Protein AF-A0A7J4IN45-F1 (afdb_monomer_lite)

Foldseek 3Di:
DDDDPPPDPPPPPDPPPPDPPDDPFDFDFAFDDDDCVVDPDPPDDDDTDGGPFDDFFADDDPRDGDWDKDWDWDQDPVRDIDIDIDIDGGHGDPDDGDDPDTRTDPDDPVVDPD

Sequence (114 aa):
ELGTGVGESTPMTVAHRRVMMLEPMRVLDSGEWIYIKDLRNIDDEIILPGPEKLWPGSIYSGLIAVHWELIMEFVNDEGTRMKWVRPLIMENSHHRIEIEKLPVKSGRLELSDY

Radius of gyration: 19.56 Å; chains: 1; bounding box: 32×54×46 Å

Secondary structure (DSSP, 8-state):
-----TT--S------TT---PPPPPB--------GGG-S-TTSPP-----SSPPP--EE-SS-EE-EEEEEEEE-TT--EEEEEEEE-PPPPSSPP--SS--B--S-GGGS--

Structure (mmCIF, N/CA/C/O backbone):
data_AF-A0A7J4IN45-F1
#
_entry.id   AF-A0A7J4IN45-F1
#
loop_
_atom_site.group_PDB
_atom_site.id
_atom_site.type_symbol
_atom_site.label_atom_id
_atom_site.label_alt_id
_atom_site.label_comp_id
_atom_site.label_asym_id
_atom_site.label_entity_id
_atom_site.label_seq_id
_atom_site.pdbx_PDB_ins_code
_atom_site.Cartn_x
_atom_site.Cartn_y
_atom_site.Cartn_z
_atom_site.occupancy
_atom_site.B_iso_or_equiv
_atom_site.auth_seq_id
_atom_site.auth_comp_id
_atom_site.auth_asym_id
_atom_site.auth_atom_id
_atom_site.pdbx_PDB_model_num
ATOM 1 N N . GLU A 1 1 ? 16.089 40.259 10.788 1.00 41.09 1 GLU A N 1
ATOM 2 C CA . GLU A 1 1 ? 15.777 40.230 9.350 1.00 41.09 1 GLU A CA 1
ATOM 3 C C . GLU A 1 1 ? 15.727 38.788 8.873 1.00 41.09 1 GLU A C 1
ATOM 5 O O . GLU A 1 1 ? 16.494 37.980 9.376 1.00 41.09 1 GLU A O 1
ATOM 10 N N . LEU A 1 2 ? 14.799 38.535 7.945 1.00 36.31 2 LEU A N 1
ATOM 11 C CA . LEU A 1 2 ? 14.588 37.351 7.104 1.00 36.31 2 LEU A CA 1
ATOM 12 C C . LEU A 1 2 ? 14.235 36.005 7.772 1.00 36.31 2 LEU A C 1
ATOM 14 O O . LEU A 1 2 ? 15.086 35.242 8.216 1.00 36.31 2 LEU A O 1
ATOM 18 N N . GLY A 1 3 ? 12.930 35.706 7.769 1.00 37.62 3 GLY A N 1
ATOM 19 C CA . GLY A 1 3 ? 12.376 34.396 8.100 1.00 37.62 3 GLY A CA 1
ATOM 20 C C . GLY A 1 3 ? 12.710 33.338 7.048 1.00 37.62 3 GLY A C 1
ATOM 21 O O . GLY A 1 3 ? 12.690 33.598 5.848 1.00 37.62 3 GLY A O 1
ATOM 22 N N . THR A 1 4 ? 12.997 32.125 7.508 1.00 48.97 4 THR A N 1
ATOM 23 C CA . THR A 1 4 ? 13.369 30.972 6.678 1.00 48.97 4 THR A CA 1
ATOM 24 C C . THR A 1 4 ? 12.198 30.001 6.561 1.00 48.97 4 THR A C 1
ATOM 26 O O . THR A 1 4 ? 12.294 28.837 6.946 1.00 48.97 4 THR A O 1
ATOM 29 N N . GLY A 1 5 ? 11.061 30.501 6.069 1.00 37.44 5 GLY A N 1
ATOM 30 C CA . GLY A 1 5 ? 9.927 29.674 5.665 1.00 37.44 5 GLY A CA 1
ATOM 31 C C . GLY A 1 5 ? 10.318 28.820 4.463 1.00 37.44 5 GLY A C 1
ATOM 32 O O . GLY A 1 5 ? 10.177 29.240 3.320 1.00 37.44 5 GLY A O 1
ATOM 33 N N . VAL A 1 6 ? 10.850 27.627 4.716 1.00 50.69 6 VAL A N 1
ATOM 34 C CA . VAL A 1 6 ? 11.194 26.646 3.680 1.00 50.69 6 VAL A CA 1
ATOM 35 C C . VAL A 1 6 ? 9.922 25.874 3.315 1.00 50.69 6 VAL A C 1
ATOM 37 O O . VAL A 1 6 ? 9.742 24.726 3.702 1.00 50.69 6 VAL A O 1
ATOM 40 N N . GLY A 1 7 ? 8.983 26.560 2.661 1.00 46.06 7 GLY A N 1
ATOM 41 C CA . GLY A 1 7 ? 7.668 26.012 2.305 1.00 46.06 7 GLY A CA 1
ATOM 42 C C . GLY A 1 7 ? 7.122 26.458 0.948 1.00 46.06 7 GLY A C 1
ATOM 43 O O . GLY A 1 7 ? 6.037 26.031 0.576 1.00 46.06 7 GLY A O 1
ATOM 44 N N . GLU A 1 8 ? 7.845 27.277 0.182 1.00 46.09 8 GLU A N 1
ATOM 45 C CA . GLU A 1 8 ? 7.324 27.837 -1.071 1.00 46.09 8 GLU A CA 1
ATOM 46 C C . GLU A 1 8 ? 8.423 27.946 -2.134 1.00 46.09 8 GLU A C 1
ATOM 48 O O . GLU A 1 8 ? 8.848 29.018 -2.551 1.00 46.09 8 GLU A O 1
ATOM 53 N N . SER A 1 9 ? 8.953 26.805 -2.558 1.00 48.78 9 SER A N 1
ATOM 54 C CA . SER A 1 9 ? 9.805 26.755 -3.749 1.00 48.78 9 SER A CA 1
ATOM 55 C C . SER A 1 9 ? 9.555 25.500 -4.573 1.00 48.78 9 SER A C 1
ATOM 57 O O . SER A 1 9 ? 10.461 24.937 -5.177 1.00 4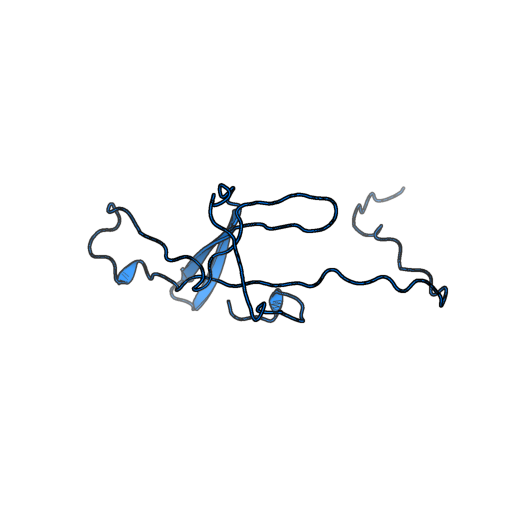8.78 9 SER A O 1
ATOM 59 N N . THR A 1 10 ? 8.289 25.100 -4.701 1.00 52.03 10 THR A N 1
ATOM 60 C CA . THR A 1 10 ? 7.870 24.633 -6.024 1.00 52.03 10 THR A CA 1
ATOM 61 C C . THR A 1 10 ? 7.857 25.868 -6.918 1.00 52.03 10 THR A C 1
ATOM 63 O O . THR A 1 10 ? 7.109 26.801 -6.611 1.00 52.03 10 THR A O 1
ATOM 66 N N . PRO A 1 11 ? 8.672 25.937 -7.986 1.00 47.12 11 PRO A N 1
ATOM 67 C CA . PRO A 1 11 ? 8.557 27.033 -8.927 1.00 47.12 11 PRO A CA 1
ATOM 68 C C . PRO A 1 11 ? 7.118 27.018 -9.430 1.00 47.12 11 PRO A C 1
ATOM 70 O O . PRO A 1 11 ? 6.673 26.024 -10.004 1.00 47.12 11 PRO A O 1
ATOM 73 N N . MET A 1 12 ? 6.377 28.096 -9.179 1.00 51.94 12 MET A N 1
ATOM 74 C CA . MET A 1 12 ? 5.099 28.317 -9.835 1.00 51.94 12 MET A CA 1
ATOM 75 C C . MET A 1 12 ? 5.381 28.214 -11.333 1.00 51.94 12 MET A C 1
ATOM 77 O O . MET A 1 12 ? 6.191 28.984 -11.854 1.00 51.94 12 MET A O 1
ATOM 81 N N . THR A 1 13 ? 4.814 27.209 -12.005 1.00 52.38 13 THR A N 1
ATOM 82 C CA . THR A 1 13 ? 5.033 26.983 -13.435 1.00 52.38 13 THR A CA 1
ATOM 83 C C . THR A 1 13 ? 4.686 28.267 -14.168 1.00 52.38 13 THR A C 1
ATOM 85 O O . THR A 1 13 ? 3.516 28.629 -14.295 1.00 52.38 13 THR A O 1
ATOM 88 N N . VAL A 1 14 ? 5.721 28.989 -14.603 1.00 53.34 14 VAL A N 1
ATOM 89 C CA . VAL A 1 14 ? 5.575 30.190 -15.415 1.00 53.34 14 VAL A CA 1
ATOM 90 C C . VAL A 1 14 ? 4.743 29.783 -16.620 1.00 53.34 14 VAL A C 1
ATOM 92 O O . VAL A 1 14 ? 5.061 28.793 -17.279 1.00 53.34 14 VAL A O 1
ATOM 95 N N . ALA A 1 15 ? 3.668 30.524 -16.884 1.00 49.09 15 ALA A N 1
ATOM 96 C CA . ALA A 1 15 ? 2.729 30.282 -17.972 1.00 49.09 15 ALA A CA 1
ATOM 97 C C . ALA A 1 15 ? 3.384 30.520 -19.350 1.00 49.09 15 ALA A C 1
ATOM 99 O O . ALA A 1 15 ? 2.992 31.404 -20.105 1.00 49.09 15 ALA A O 1
ATOM 100 N N . HIS A 1 1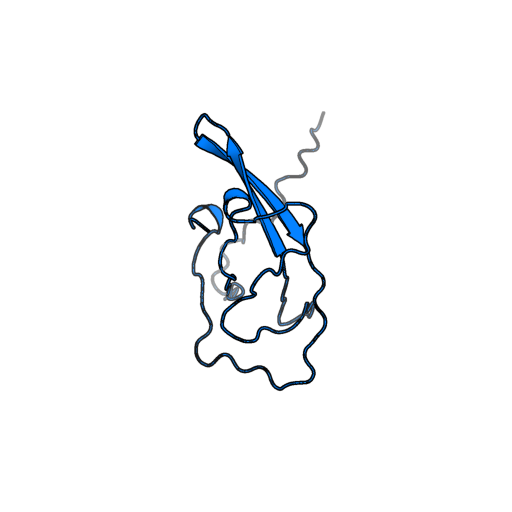6 ? 4.408 29.739 -19.694 1.00 46.09 16 HIS A N 1
ATOM 101 C CA . HIS A 1 16 ? 4.928 29.619 -21.045 1.00 46.09 16 HIS A CA 1
ATOM 102 C C . HIS A 1 16 ? 4.218 28.453 -21.731 1.00 46.09 16 HIS A C 1
ATOM 104 O O . HIS A 1 16 ? 4.395 27.276 -21.424 1.00 46.09 16 HIS A O 1
ATOM 110 N N . ARG A 1 17 ? 3.360 28.835 -22.675 1.00 51.50 17 ARG A N 1
ATOM 111 C CA . ARG A 1 17 ? 2.296 28.059 -23.322 1.00 51.50 17 ARG A CA 1
ATOM 112 C C . ARG A 1 17 ? 2.786 26.977 -24.304 1.00 51.50 17 ARG A C 1
ATOM 114 O O . ARG A 1 17 ? 2.222 26.871 -25.390 1.00 51.50 17 ARG A O 1
ATOM 121 N N . ARG A 1 18 ? 3.850 26.223 -23.981 1.00 54.38 18 ARG A N 1
ATOM 122 C CA . ARG A 1 18 ? 4.384 25.112 -24.810 1.00 54.38 18 ARG A CA 1
ATOM 123 C C . ARG A 1 18 ? 5.066 23.968 -24.043 1.00 54.38 18 ARG A C 1
ATOM 125 O O . ARG A 1 18 ? 5.698 23.132 -24.679 1.00 54.38 18 ARG A O 1
ATOM 132 N N . VAL A 1 19 ? 4.946 23.882 -22.720 1.00 54.69 19 VAL A N 1
ATOM 133 C CA . VAL A 1 19 ? 5.361 22.669 -21.998 1.00 54.69 19 VAL A CA 1
ATOM 134 C C . VAL A 1 19 ? 4.103 21.860 -21.703 1.00 54.69 19 VAL A C 1
ATOM 136 O O . VAL A 1 19 ? 3.334 22.209 -20.814 1.00 54.69 19 VAL A O 1
ATOM 139 N N . MET A 1 20 ? 3.859 20.800 -22.482 1.00 56.16 20 MET A N 1
ATOM 140 C CA . MET A 1 20 ? 2.960 19.729 -22.045 1.00 56.16 20 MET A CA 1
ATOM 141 C C . MET A 1 20 ? 3.687 18.977 -20.933 1.00 56.16 20 MET A C 1
ATOM 143 O O . MET A 1 20 ? 4.453 18.054 -21.190 1.00 56.16 20 MET A O 1
ATOM 147 N N . MET A 1 21 ? 3.513 19.434 -19.697 1.00 58.53 21 MET A N 1
ATOM 148 C CA . MET A 1 21 ? 3.946 18.687 -18.529 1.00 58.53 21 MET A CA 1
ATOM 149 C C . MET A 1 21 ? 2.873 17.634 -18.266 1.00 58.53 21 MET A C 1
ATOM 151 O O . MET A 1 21 ? 1.766 17.960 -17.848 1.00 58.53 21 MET A O 1
ATOM 155 N N . LEU A 1 22 ? 3.170 16.383 -18.613 1.00 63.69 22 LEU A N 1
ATOM 156 C CA . LEU A 1 22 ? 2.291 15.267 -18.293 1.00 63.69 22 LEU A CA 1
ATOM 157 C C . LEU A 1 22 ? 2.400 15.003 -16.794 1.00 63.69 22 LEU A C 1
ATOM 159 O O . LEU A 1 22 ? 3.490 14.739 -16.285 1.00 63.69 22 LEU A O 1
ATOM 163 N N . GLU A 1 23 ? 1.279 15.090 -16.088 1.00 69.56 23 GLU A N 1
ATOM 164 C CA . GLU A 1 23 ? 1.220 14.607 -14.716 1.00 69.56 23 GLU A CA 1
ATOM 165 C C . GLU A 1 23 ? 1.327 13.076 -14.721 1.00 69.56 23 GLU A C 1
ATOM 167 O O . GLU A 1 23 ? 0.721 12.420 -15.578 1.00 69.56 23 GLU A O 1
ATOM 172 N N . PRO A 1 24 ? 2.096 12.479 -13.794 1.00 74.25 24 PRO A N 1
ATOM 173 C CA . PRO A 1 24 ? 2.158 11.033 -13.686 1.00 74.25 24 PRO A CA 1
ATOM 174 C C . PRO A 1 24 ? 0.762 10.486 -13.384 1.00 74.25 24 PRO A C 1
ATOM 176 O O . PRO A 1 24 ? 0.060 10.974 -12.495 1.00 74.25 24 PRO A O 1
ATOM 179 N N . MET A 1 25 ? 0.368 9.452 -14.124 1.00 83.88 25 MET A N 1
ATOM 180 C CA . MET A 1 25 ? -0.898 8.771 -13.893 1.00 83.88 25 MET A CA 1
ATOM 181 C C . MET A 1 25 ? -0.874 8.118 -12.512 1.00 83.88 25 MET A C 1
ATOM 183 O O . MET A 1 25 ? -0.036 7.261 -12.236 1.00 83.88 25 MET A O 1
ATOM 187 N N . ARG A 1 26 ? -1.804 8.521 -11.645 1.00 85.94 26 ARG A N 1
ATOM 188 C CA . ARG A 1 26 ? -1.966 7.918 -10.323 1.00 85.94 26 ARG A CA 1
ATOM 189 C C . ARG A 1 26 ? -2.933 6.751 -10.422 1.00 85.94 26 ARG A C 1
ATOM 191 O O . ARG A 1 26 ? -4.093 6.907 -10.806 1.00 85.94 26 ARG A O 1
ATOM 198 N N . VAL A 1 27 ? -2.429 5.580 -10.079 1.00 89.56 27 VAL A N 1
ATOM 199 C CA . VAL A 1 27 ? -3.197 4.344 -9.974 1.00 89.56 27 VAL A CA 1
ATOM 200 C C . VAL A 1 27 ? -3.012 3.818 -8.562 1.00 89.56 27 VAL A C 1
ATOM 202 O O . VAL A 1 27 ? -1.922 3.931 -8.003 1.00 89.56 27 VAL A O 1
ATOM 205 N N . LEU A 1 28 ? -4.085 3.307 -7.976 1.00 90.38 28 LEU A N 1
ATOM 206 C CA . LEU A 1 28 ? -4.060 2.745 -6.635 1.00 90.38 28 LEU A CA 1
ATOM 207 C C . LEU A 1 28 ? -5.166 1.710 -6.512 1.00 90.38 28 LEU A C 1
ATOM 209 O O . LEU A 1 28 ? -6.265 1.889 -7.042 1.00 90.38 28 LEU A O 1
ATOM 213 N N . ASP A 1 29 ? -4.847 0.658 -5.782 1.00 91.38 29 ASP A N 1
ATOM 214 C CA . ASP A 1 29 ? -5.762 -0.390 -5.383 1.00 91.38 29 ASP A CA 1
ATOM 215 C C . ASP A 1 29 ? -5.410 -0.810 -3.956 1.00 91.38 29 ASP A C 1
ATOM 217 O O . ASP A 1 29 ? -4.262 -0.663 -3.530 1.00 91.38 29 ASP A O 1
ATOM 221 N N . SER A 1 30 ? -6.394 -1.292 -3.210 1.00 91.62 30 SER A N 1
ATOM 222 C CA . SER A 1 30 ? -6.240 -1.657 -1.803 1.00 91.62 30 SER A CA 1
ATOM 223 C C . SER A 1 30 ? -6.858 -3.021 -1.545 1.00 91.62 30 SER A C 1
ATOM 225 O O . SER A 1 30 ? -7.805 -3.421 -2.218 1.00 91.62 30 SER A O 1
ATOM 227 N N . GLY A 1 31 ? -6.329 -3.726 -0.549 1.00 92.62 31 GLY A N 1
ATOM 228 C CA . GLY A 1 31 ? -6.994 -4.908 -0.018 1.00 92.62 31 GLY A CA 1
ATOM 229 C C . GLY A 1 31 ? -8.211 -4.561 0.835 1.00 92.62 31 GLY A C 1
ATOM 230 O O . GLY A 1 31 ? -8.486 -3.392 1.119 1.00 92.62 31 GLY A O 1
ATOM 231 N N . GLU A 1 32 ? -8.935 -5.597 1.251 1.00 92.38 32 GLU A N 1
ATOM 232 C CA . GLU A 1 32 ? -10.054 -5.458 2.180 1.00 92.38 32 GLU A CA 1
ATOM 233 C C . GLU A 1 32 ? -9.572 -5.077 3.588 1.00 92.38 3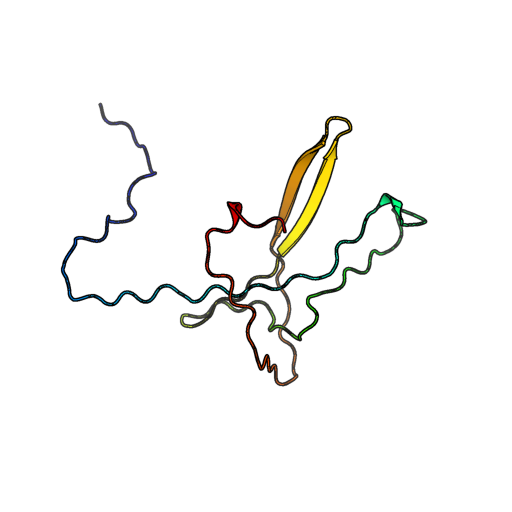2 GLU A C 1
ATOM 235 O O . GLU A 1 32 ? -8.547 -5.560 4.076 1.00 92.38 32 GLU A O 1
ATOM 240 N N . TRP A 1 33 ? -10.346 -4.226 4.264 1.00 92.25 33 TRP A N 1
ATOM 241 C CA . TRP A 1 33 ? -10.104 -3.875 5.659 1.00 92.25 33 TRP A CA 1
ATOM 242 C C . TRP A 1 33 ? -10.396 -5.056 6.587 1.00 92.25 33 TRP A C 1
ATOM 244 O O . TRP A 1 33 ? -11.461 -5.668 6.515 1.00 92.25 33 TRP A O 1
ATOM 254 N N . ILE A 1 34 ? -9.482 -5.315 7.523 1.00 92.00 34 ILE A N 1
ATOM 255 C CA . ILE A 1 34 ? -9.698 -6.259 8.622 1.00 92.00 34 ILE A CA 1
ATOM 256 C C . ILE A 1 34 ? -9.963 -5.484 9.906 1.00 92.00 34 ILE A C 1
ATOM 258 O O . ILE A 1 34 ? -9.156 -4.657 10.332 1.00 92.00 34 ILE A O 1
ATOM 262 N N . TYR A 1 35 ? -11.090 -5.781 10.549 1.00 90.62 35 TYR A N 1
ATOM 263 C CA . TYR A 1 35 ? -11.461 -5.169 11.816 1.00 90.62 35 TYR A CA 1
ATOM 264 C C . TYR A 1 35 ? -10.986 -6.032 12.983 1.00 90.62 35 TYR A C 1
ATOM 266 O O . TYR A 1 35 ? -11.421 -7.168 13.148 1.00 90.62 35 TYR A O 1
ATOM 274 N N . ILE A 1 36 ? -10.140 -5.462 13.846 1.00 86.50 36 ILE A N 1
ATOM 275 C CA . ILE A 1 36 ? -9.552 -6.175 14.994 1.00 86.50 36 ILE A CA 1
ATOM 276 C C . ILE A 1 36 ? -10.628 -6.769 15.922 1.00 86.50 36 ILE A C 1
ATOM 278 O O . ILE A 1 36 ? -10.438 -7.852 16.461 1.00 86.50 36 ILE A O 1
ATOM 282 N N . LYS A 1 37 ? -11.789 -6.114 16.060 1.00 82.94 37 LYS A N 1
ATOM 283 C CA . LYS A 1 37 ? -12.936 -6.614 16.847 1.00 82.94 37 LYS A CA 1
ATOM 284 C C . LYS A 1 37 ? -13.475 -7.979 16.387 1.00 82.94 37 LYS A C 1
ATOM 286 O O . LYS A 1 37 ? -14.116 -8.660 17.178 1.00 82.94 37 LYS A O 1
ATOM 291 N N . ASP A 1 38 ? -13.244 -8.349 15.128 1.00 83.00 38 ASP A N 1
ATOM 292 C CA . ASP A 1 38 ? -13.735 -9.598 14.542 1.00 83.00 38 ASP A CA 1
ATOM 293 C C . ASP A 1 38 ? -12.706 -10.737 14.709 1.00 83.00 38 ASP A C 1
ATOM 295 O O . ASP A 1 38 ? -12.999 -11.901 14.421 1.00 83.00 38 ASP A O 1
ATOM 299 N N . LEU A 1 39 ? -11.503 -10.421 15.208 1.00 80.81 39 LEU A N 1
ATOM 300 C CA . LEU A 1 39 ? -10.457 -11.391 15.512 1.00 80.81 39 LEU A CA 1
ATOM 301 C C . LEU A 1 39 ? -10.725 -12.062 16.864 1.00 80.81 39 LEU A C 1
ATOM 303 O O . LEU A 1 39 ? -11.116 -11.426 17.840 1.00 80.81 39 LEU A O 1
ATOM 307 N N . ARG A 1 40 ? -10.492 -13.377 16.931 1.00 74.38 40 ARG A N 1
ATOM 308 C CA . ARG A 1 40 ? -10.708 -14.170 18.155 1.00 74.38 40 ARG A CA 1
ATOM 309 C C . ARG A 1 40 ? -9.627 -13.940 19.210 1.00 74.38 40 ARG A C 1
ATOM 311 O O . ARG A 1 40 ? -9.914 -14.060 20.397 1.00 74.38 40 ARG A O 1
ATOM 318 N N . ASN A 1 41 ? -8.409 -13.641 18.772 1.00 77.12 41 ASN A N 1
ATOM 319 C CA . ASN A 1 41 ? -7.261 -13.356 19.617 1.00 77.12 41 ASN A CA 1
ATOM 320 C C . ASN A 1 41 ? -6.370 -12.323 18.913 1.00 77.12 41 ASN A C 1
ATOM 322 O O . ASN A 1 41 ? -6.109 -12.448 17.720 1.00 77.12 41 ASN A O 1
ATOM 326 N N . ILE A 1 42 ? -5.940 -11.293 19.642 1.00 72.12 42 ILE A N 1
ATOM 327 C CA . ILE A 1 42 ? -5.127 -10.196 19.095 1.00 72.12 42 ILE A CA 1
ATOM 328 C C . ILE A 1 42 ? -3.651 -10.581 18.938 1.00 72.12 42 ILE A C 1
ATOM 330 O O . ILE A 1 42 ? -2.938 -9.954 18.161 1.00 72.12 42 ILE A O 1
ATOM 334 N N . ASP A 1 43 ? -3.216 -11.616 19.660 1.00 78.81 43 ASP A N 1
ATOM 335 C CA . ASP A 1 43 ? -1.847 -12.133 19.601 1.00 78.81 43 ASP A CA 1
ATOM 336 C C . ASP A 1 43 ? -1.626 -13.090 18.416 1.00 78.81 43 ASP A C 1
ATOM 338 O O . ASP A 1 43 ? -0.496 -13.512 18.162 1.00 78.81 43 ASP A O 1
ATOM 342 N N . ASP A 1 44 ? -2.693 -13.448 17.695 1.00 79.00 44 ASP A N 1
ATOM 343 C CA . ASP A 1 44 ? -2.606 -14.316 16.525 1.00 79.00 44 ASP A CA 1
ATOM 344 C C . ASP A 1 44 ? -2.080 -13.539 15.306 1.00 79.00 44 ASP A C 1
ATOM 346 O O . ASP A 1 44 ? -2.263 -12.328 15.162 1.00 79.00 44 ASP A O 1
ATOM 350 N N . GLU A 1 45 ? -1.435 -14.258 14.389 1.00 85.00 45 GLU A N 1
ATOM 351 C CA . GLU A 1 45 ? -0.984 -13.697 13.119 1.00 85.00 45 GLU A CA 1
ATOM 352 C C . GLU A 1 45 ? -2.175 -13.169 12.302 1.00 85.00 45 GLU A C 1
ATOM 354 O O . GLU A 1 45 ? -3.135 -13.889 12.019 1.00 85.00 45 GLU A O 1
ATOM 359 N N . ILE A 1 46 ? -2.102 -11.898 11.898 1.00 87.88 46 ILE A N 1
ATOM 360 C CA . ILE A 1 46 ? -3.127 -11.250 11.077 1.00 87.88 46 ILE A CA 1
ATOM 361 C C . ILE A 1 46 ? -2.707 -11.336 9.611 1.00 87.88 46 ILE A C 1
ATOM 363 O O . ILE A 1 46 ? -1.718 -10.731 9.197 1.00 87.88 46 ILE A O 1
ATOM 367 N N . ILE A 1 47 ? -3.496 -12.049 8.809 1.00 88.81 47 ILE A N 1
ATOM 368 C CA . ILE A 1 47 ? -3.304 -12.128 7.359 1.00 88.81 47 ILE A CA 1
ATOM 369 C C . ILE A 1 47 ? -4.051 -10.968 6.708 1.00 88.81 47 ILE A C 1
ATOM 371 O O . ILE A 1 47 ? -5.276 -10.980 6.661 1.00 88.81 47 ILE A O 1
ATOM 375 N N . LEU A 1 48 ? -3.319 -9.986 6.187 1.00 90.88 48 LEU A N 1
ATOM 376 C CA . LEU A 1 48 ? -3.895 -8.862 5.450 1.00 90.88 48 LEU A CA 1
ATOM 377 C C . LEU A 1 48 ? -4.017 -9.215 3.958 1.00 90.88 48 LEU A C 1
ATOM 379 O O . LEU A 1 48 ? -2.991 -9.482 3.324 1.00 90.88 48 LEU A O 1
ATOM 383 N N . PRO A 1 49 ? -5.228 -9.217 3.371 1.00 92.00 49 PRO A N 1
ATOM 384 C CA . PRO A 1 49 ? -5.371 -9.381 1.934 1.00 92.00 49 PRO A CA 1
ATOM 385 C C . PRO A 1 49 ? -4.774 -8.167 1.217 1.00 92.00 49 PRO A C 1
ATOM 387 O O . PRO A 1 49 ? -4.941 -7.026 1.641 1.00 92.00 49 PRO A O 1
ATOM 390 N N . GLY A 1 50 ? -4.060 -8.419 0.122 1.00 91.75 50 GLY A N 1
ATOM 391 C CA . GLY A 1 50 ? -3.642 -7.369 -0.802 1.00 91.75 50 GLY A CA 1
ATOM 392 C C . GLY A 1 50 ? -4.763 -6.987 -1.777 1.00 91.75 50 GLY A C 1
ATOM 393 O O . GLY A 1 50 ? -5.875 -7.510 -1.683 1.00 91.75 50 GLY A O 1
ATOM 394 N N . PRO A 1 51 ? -4.469 -6.101 -2.740 1.00 92.75 51 PRO A N 1
ATOM 395 C CA . PRO A 1 51 ? -5.374 -5.803 -3.845 1.00 92.75 51 PRO A CA 1
ATOM 396 C C . PRO A 1 51 ? -5.780 -7.057 -4.640 1.00 92.75 51 PRO A C 1
ATOM 398 O O . PRO A 1 51 ? -5.023 -8.025 -4.708 1.00 92.75 51 PRO A O 1
ATOM 401 N N . GLU A 1 52 ? -6.951 -7.028 -5.288 1.00 89.94 52 GLU A N 1
ATOM 402 C CA . GLU A 1 52 ? -7.498 -8.188 -6.020 1.00 89.94 52 GLU A CA 1
ATOM 403 C C . GLU A 1 52 ? -6.593 -8.624 -7.185 1.00 89.94 52 GLU A C 1
ATOM 405 O O . GLU A 1 52 ? -6.460 -9.812 -7.491 1.00 89.94 52 GLU A O 1
ATOM 410 N N . LYS A 1 53 ? -5.976 -7.655 -7.870 1.00 91.44 53 LYS A N 1
ATOM 411 C CA . LYS A 1 53 ? -5.037 -7.923 -8.964 1.00 91.44 53 LYS A CA 1
ATOM 412 C C . LYS A 1 53 ? -3.618 -8.065 -8.431 1.00 91.44 53 LYS A C 1
ATOM 414 O O . LYS A 1 53 ? -3.249 -7.465 -7.429 1.00 91.44 53 LYS A O 1
ATOM 419 N N . LEU A 1 54 ? -2.789 -8.822 -9.147 1.00 91.19 54 LEU A N 1
ATOM 420 C CA . LEU A 1 54 ? -1.368 -8.895 -8.832 1.00 91.19 54 LEU A CA 1
ATOM 421 C C . LEU A 1 54 ? -0.704 -7.558 -9.180 1.00 91.19 54 LEU A C 1
ATOM 423 O O . LEU A 1 54 ? -0.700 -7.150 -10.341 1.00 91.19 54 LEU A O 1
ATOM 427 N N . TRP A 1 55 ? -0.124 -6.905 -8.179 1.00 92.88 55 TRP A N 1
ATOM 428 C CA . TRP A 1 55 ? 0.672 -5.694 -8.350 1.00 92.88 55 TRP A CA 1
ATOM 429 C C . TRP A 1 55 ? 2.170 -6.016 -8.295 1.00 92.88 55 TRP A C 1
ATOM 431 O O . TRP A 1 55 ? 2.572 -6.988 -7.651 1.00 92.88 55 TRP A O 1
ATOM 441 N N . PRO A 1 56 ? 3.020 -5.221 -8.967 1.00 92.94 56 PRO A N 1
ATOM 442 C CA . PRO A 1 56 ? 4.464 -5.321 -8.793 1.00 92.94 56 PRO A CA 1
ATOM 443 C C . PRO A 1 56 ? 4.889 -5.027 -7.357 1.00 92.94 56 PRO A C 1
ATOM 445 O O . PRO A 1 56 ? 4.184 -4.353 -6.602 1.00 92.94 56 PRO A O 1
ATOM 448 N N . GLY A 1 57 ? 6.084 -5.502 -7.008 1.00 94.56 57 GLY A N 1
ATOM 449 C CA . GLY A 1 57 ? 6.744 -5.101 -5.774 1.00 94.56 57 GLY A CA 1
ATOM 450 C C . GLY A 1 57 ? 7.079 -3.609 -5.780 1.00 94.56 57 GLY A C 1
ATOM 451 O O . GLY A 1 57 ? 6.706 -2.856 -6.685 1.00 94.56 57 GLY A O 1
ATOM 452 N N . SER A 1 58 ? 7.819 -3.161 -4.775 1.00 95.25 58 SER A N 1
ATOM 453 C CA . SER A 1 58 ? 8.246 -1.766 -4.716 1.00 95.25 58 SER A CA 1
ATOM 454 C C . SER A 1 58 ? 9.227 -1.463 -5.858 1.00 95.25 58 SER A C 1
ATOM 456 O O . SER A 1 58 ? 10.256 -2.123 -6.006 1.00 95.25 58 SER A O 1
ATOM 458 N N . ILE A 1 59 ? 8.915 -0.455 -6.677 1.00 93.81 59 ILE A N 1
ATOM 459 C CA . ILE A 1 59 ? 9.723 -0.036 -7.832 1.00 93.81 59 ILE A CA 1
ATOM 460 C C . ILE A 1 59 ? 10.007 1.455 -7.706 1.00 93.81 59 ILE A C 1
ATOM 462 O O . ILE A 1 59 ? 9.085 2.251 -7.559 1.00 93.81 59 ILE A O 1
ATOM 466 N N . TYR A 1 60 ? 11.273 1.844 -7.839 1.00 91.00 60 TYR A N 1
ATOM 467 C CA . TYR A 1 60 ? 11.698 3.244 -7.843 1.00 91.00 60 TYR A CA 1
ATOM 468 C C . TYR A 1 60 ? 12.582 3.492 -9.063 1.00 91.00 60 TYR A C 1
ATOM 470 O O . TYR A 1 60 ? 13.804 3.371 -9.007 1.00 91.00 60 TYR A O 1
ATOM 478 N N . SER A 1 61 ? 11.945 3.775 -10.199 1.00 88.81 61 SER A N 1
ATOM 479 C CA . SER A 1 61 ? 12.620 4.033 -11.473 1.00 88.81 61 SER A CA 1
ATOM 480 C C . SER A 1 61 ? 12.306 5.439 -11.985 1.00 88.81 61 SER A C 1
ATOM 482 O O . SER A 1 61 ? 11.387 6.095 -11.501 1.00 88.81 61 SER A O 1
ATOM 484 N N . GLY A 1 62 ? 13.032 5.893 -13.009 1.00 83.81 62 GLY A N 1
ATOM 485 C CA . GLY A 1 62 ? 12.757 7.184 -13.649 1.00 83.81 62 GLY A CA 1
ATOM 486 C C . GLY A 1 62 ? 11.453 7.240 -14.457 1.00 83.81 62 GLY A C 1
ATOM 487 O O . GLY A 1 62 ? 11.071 8.327 -14.878 1.00 83.81 62 GLY A O 1
ATOM 488 N N . LEU A 1 63 ? 10.786 6.101 -14.696 1.00 86.94 63 LEU A N 1
ATOM 489 C CA . LEU A 1 63 ? 9.562 6.028 -15.506 1.00 86.94 63 LEU A CA 1
ATOM 490 C C . LEU A 1 63 ? 8.317 5.713 -14.670 1.00 86.94 63 LEU A C 1
ATOM 492 O O . LEU A 1 63 ? 7.282 6.349 -14.845 1.00 86.94 63 LEU A O 1
ATOM 496 N N . ILE A 1 64 ? 8.420 4.730 -13.774 1.00 88.56 64 ILE A N 1
ATOM 497 C CA . ILE A 1 64 ? 7.341 4.316 -12.873 1.00 88.56 64 ILE A CA 1
ATOM 498 C C . ILE A 1 64 ? 7.846 4.227 -11.435 1.00 88.56 64 ILE A C 1
ATOM 500 O O . ILE A 1 64 ? 8.991 3.827 -11.186 1.00 88.56 64 ILE A O 1
ATOM 504 N N . ALA A 1 65 ? 6.958 4.555 -10.501 1.00 91.12 65 ALA A N 1
ATOM 505 C CA . ALA A 1 65 ? 7.157 4.352 -9.078 1.00 91.12 65 ALA A CA 1
ATOM 506 C C . ALA A 1 65 ? 5.973 3.564 -8.508 1.00 91.12 65 ALA A C 1
ATOM 508 O O . ALA A 1 65 ? 4.820 3.926 -8.737 1.00 91.12 65 ALA A O 1
ATOM 509 N N . VAL A 1 66 ? 6.266 2.500 -7.767 1.00 92.50 66 VAL A N 1
ATOM 510 C CA . VAL A 1 66 ? 5.279 1.661 -7.083 1.00 92.50 66 VAL A CA 1
ATOM 511 C C . VAL A 1 66 ? 5.677 1.610 -5.619 1.00 92.50 66 VAL A C 1
ATOM 513 O O . VAL A 1 66 ? 6.793 1.207 -5.293 1.00 92.50 66 VAL A O 1
ATOM 516 N N . HIS A 1 67 ? 4.774 2.054 -4.753 1.00 93.88 67 HIS A N 1
ATOM 517 C CA . HIS A 1 67 ? 4.941 2.044 -3.307 1.00 93.88 67 HIS A CA 1
ATOM 518 C C . HIS A 1 67 ? 3.798 1.249 -2.688 1.00 93.88 67 HIS A C 1
ATOM 520 O O . HIS A 1 67 ? 2.690 1.229 -3.219 1.00 93.88 67 HIS A O 1
ATOM 526 N N . TRP A 1 68 ? 4.096 0.599 -1.572 1.00 95.06 68 TRP A N 1
ATOM 527 C CA . TRP A 1 68 ? 3.131 -0.143 -0.780 1.00 95.06 68 TRP A CA 1
ATOM 528 C C . TRP A 1 68 ? 3.017 0.511 0.586 1.00 95.06 68 TRP A C 1
ATOM 530 O O . TRP A 1 68 ? 4.014 0.982 1.137 1.00 95.06 68 TRP A O 1
ATOM 540 N N . GLU A 1 69 ? 1.811 0.532 1.136 1.00 95.31 69 GLU A N 1
ATOM 541 C CA . GLU A 1 69 ? 1.525 1.141 2.428 1.00 95.31 69 GLU A CA 1
ATOM 542 C C . GLU A 1 69 ? 0.654 0.202 3.253 1.00 95.31 69 GLU A C 1
ATOM 544 O O . GLU A 1 69 ? -0.333 -0.346 2.767 1.00 95.31 69 GLU A O 1
ATOM 549 N N . LEU A 1 70 ? 1.025 0.031 4.518 1.00 94.25 70 LEU A N 1
ATOM 550 C CA . LEU A 1 70 ? 0.157 -0.525 5.539 1.00 94.25 70 LEU A CA 1
ATOM 551 C C . LEU A 1 70 ? -0.573 0.627 6.215 1.00 94.25 70 LEU A C 1
ATOM 553 O O . LEU A 1 70 ? 0.069 1.505 6.796 1.00 94.25 70 LEU A O 1
ATOM 557 N N . ILE A 1 71 ? -1.900 0.600 6.170 1.00 94.31 71 ILE A N 1
ATOM 558 C CA . ILE A 1 71 ? -2.743 1.606 6.806 1.00 94.31 71 ILE A CA 1
ATOM 559 C C . ILE A 1 71 ? -3.494 0.947 7.959 1.00 94.31 71 ILE A C 1
ATOM 561 O O . ILE A 1 71 ? -4.093 -0.112 7.800 1.00 94.31 71 ILE A O 1
ATOM 565 N N . MET A 1 72 ? -3.465 1.589 9.121 1.00 93.25 72 MET A N 1
ATOM 566 C CA . MET A 1 72 ? -4.319 1.261 10.257 1.00 93.25 72 MET A CA 1
ATOM 567 C C . MET A 1 72 ? -5.192 2.468 10.578 1.00 93.25 72 MET A C 1
ATOM 569 O O . MET A 1 72 ? -4.679 3.578 10.730 1.00 93.25 72 MET A O 1
ATOM 573 N N . GLU A 1 73 ? -6.500 2.254 10.692 1.00 94.12 73 GLU A N 1
ATOM 574 C CA . GLU A 1 73 ? -7.445 3.272 11.140 1.00 94.12 73 GLU A CA 1
ATOM 575 C C . GLU A 1 73 ? -7.863 2.993 12.588 1.00 94.12 73 GLU A C 1
ATOM 577 O O . GLU A 1 73 ? -8.348 1.913 12.921 1.00 94.12 73 GLU A O 1
ATOM 582 N N . PHE A 1 74 ? -7.679 3.992 13.446 1.00 92.69 74 PHE A N 1
ATOM 583 C CA . PHE A 1 74 ? -8.139 4.000 14.826 1.00 92.69 74 PHE A CA 1
ATOM 584 C C . PHE A 1 74 ? -9.334 4.937 14.932 1.00 92.69 74 PHE A C 1
ATOM 586 O O . PHE A 1 74 ? -9.260 6.091 14.507 1.00 92.69 74 PHE A O 1
ATOM 593 N N . VAL A 1 75 ? -10.423 4.449 15.516 1.00 92.88 75 VAL A N 1
ATOM 594 C CA . VAL A 1 75 ? -11.642 5.227 15.745 1.00 92.88 75 VAL A CA 1
ATOM 595 C C . VAL A 1 75 ? -11.890 5.260 17.245 1.00 92.88 75 VAL A C 1
ATOM 597 O O . VAL A 1 75 ? -11.966 4.203 17.869 1.00 92.88 75 VAL A O 1
ATOM 600 N N . ASN A 1 76 ? -11.960 6.456 17.831 1.00 91.06 76 ASN A N 1
ATOM 601 C CA . ASN A 1 76 ? -12.313 6.602 19.244 1.00 91.06 76 ASN A CA 1
ATOM 602 C C . ASN A 1 76 ? -13.841 6.567 19.445 1.00 91.06 76 ASN A C 1
ATOM 604 O O . ASN A 1 76 ? -14.606 6.635 18.482 1.00 91.06 76 ASN A O 1
ATOM 608 N N . ASP A 1 77 ? -14.286 6.515 20.702 1.00 90.50 77 ASP A N 1
ATOM 609 C CA . ASP A 1 77 ? -15.715 6.448 21.053 1.00 90.50 77 ASP A CA 1
ATOM 610 C C . ASP A 1 77 ? -16.522 7.678 20.585 1.00 90.50 77 ASP A C 1
ATOM 612 O O . ASP A 1 77 ? -17.735 7.598 20.400 1.00 90.50 77 ASP A O 1
ATOM 616 N N . GLU A 1 78 ? -15.856 8.813 20.346 1.00 92.81 78 GLU A N 1
ATOM 617 C CA . GLU A 1 78 ? -16.454 10.048 19.819 1.00 92.81 78 GLU A CA 1
ATOM 618 C C . GLU A 1 78 ? -16.507 10.084 18.278 1.00 92.81 78 GLU A C 1
ATOM 620 O O . GLU A 1 78 ? -16.976 11.058 17.688 1.00 92.81 78 GLU A O 1
ATOM 625 N N . GLY A 1 79 ? -16.020 9.040 17.600 1.00 90.50 79 GLY A N 1
ATOM 626 C CA . GLY A 1 79 ? -15.982 8.941 16.139 1.00 90.50 79 GLY A CA 1
ATOM 627 C C . GLY A 1 79 ? -14.817 9.681 15.473 1.00 90.50 79 GLY A C 1
ATOM 628 O O . GLY A 1 79 ? -14.762 9.757 14.244 1.00 90.50 79 GLY A O 1
ATOM 629 N N . THR A 1 80 ? -13.865 10.205 16.249 1.00 92.88 80 THR A N 1
ATOM 630 C CA . THR A 1 80 ? -12.612 10.762 15.723 1.00 92.88 80 THR A CA 1
ATOM 631 C C . THR A 1 80 ? -11.773 9.646 15.121 1.00 92.88 80 THR A C 1
ATOM 633 O O . THR A 1 80 ? -11.490 8.643 15.780 1.00 92.88 80 THR A O 1
ATOM 636 N N . ARG A 1 81 ? -11.357 9.843 13.868 1.00 92.69 81 ARG A N 1
ATOM 637 C CA . ARG A 1 81 ? -10.551 8.887 13.108 1.00 92.69 81 ARG A CA 1
ATOM 638 C C . ARG A 1 81 ? -9.103 9.342 13.039 1.00 92.69 81 ARG A C 1
ATOM 640 O O . ARG A 1 81 ? -8.821 10.491 12.705 1.00 92.69 81 ARG A O 1
ATOM 647 N N . MET A 1 82 ? -8.186 8.426 13.312 1.00 93.75 82 MET A N 1
ATOM 648 C CA . MET A 1 82 ? -6.750 8.622 13.162 1.00 93.75 82 MET A CA 1
ATOM 649 C C . MET A 1 82 ? -6.190 7.514 12.282 1.00 93.75 82 MET A C 1
ATOM 651 O O . MET A 1 82 ? -6.415 6.337 12.549 1.00 93.75 82 MET A O 1
ATOM 655 N N . LYS A 1 83 ? -5.432 7.885 11.252 1.00 93.69 83 LYS A N 1
ATOM 656 C CA . LYS A 1 83 ? -4.750 6.924 10.386 1.00 93.69 83 LYS A CA 1
ATOM 657 C C . LYS A 1 83 ? -3.270 6.880 10.726 1.00 93.69 83 LYS A C 1
ATOM 659 O O . LYS A 1 83 ? -2.613 7.916 10.812 1.00 93.69 83 LYS A O 1
ATOM 664 N N . TRP A 1 84 ? -2.749 5.674 10.893 1.00 94.88 84 TRP A N 1
ATOM 665 C CA . TRP A 1 84 ? -1.320 5.406 10.906 1.00 94.88 84 TRP A CA 1
ATOM 666 C C . TRP A 1 84 ? -0.950 4.729 9.594 1.00 94.88 84 TRP A C 1
ATOM 668 O O . TRP A 1 84 ? -1.594 3.761 9.195 1.00 94.88 84 TRP A O 1
ATOM 678 N N . VAL A 1 85 ? 0.074 5.249 8.925 1.00 95.25 85 VAL A N 1
ATOM 679 C CA . VAL A 1 85 ? 0.531 4.754 7.626 1.00 95.25 85 VAL A CA 1
ATOM 680 C C . VAL A 1 85 ? 1.995 4.365 7.748 1.00 95.25 85 VAL A C 1
ATOM 682 O O . VAL A 1 85 ? 2.818 5.159 8.209 1.00 95.25 85 VAL A O 1
ATOM 685 N N . ARG A 1 86 ? 2.328 3.148 7.321 1.00 95.12 86 ARG A N 1
ATOM 686 C CA . ARG A 1 86 ? 3.703 2.655 7.257 1.00 95.12 86 ARG A CA 1
ATOM 687 C C . ARG A 1 86 ? 4.038 2.189 5.844 1.00 95.12 86 ARG A C 1
ATOM 689 O O . ARG A 1 86 ? 3.418 1.240 5.371 1.00 95.12 86 ARG A O 1
ATOM 696 N N . PRO A 1 87 ? 5.058 2.775 5.197 1.00 95.19 87 PRO A N 1
ATOM 697 C CA . PRO A 1 87 ? 5.561 2.271 3.928 1.00 95.19 87 PRO A CA 1
ATOM 698 C C . PRO A 1 87 ? 6.097 0.843 4.062 1.00 95.19 87 PRO A C 1
ATOM 700 O O . PRO A 1 87 ? 6.774 0.510 5.040 1.00 95.19 87 PRO A O 1
ATOM 703 N N . LEU A 1 88 ? 5.828 0.024 3.051 1.00 94.44 88 LEU A N 1
ATOM 704 C CA . LEU A 1 88 ? 6.329 -1.336 2.916 1.00 94.44 88 LEU A CA 1
ATOM 705 C C . LEU A 1 88 ? 7.238 -1.444 1.688 1.00 94.44 88 LEU A C 1
ATOM 707 O O . LEU A 1 88 ? 6.996 -0.837 0.640 1.00 94.44 88 LEU A O 1
ATOM 711 N N . ILE A 1 89 ? 8.288 -2.252 1.822 1.00 94.88 89 ILE A N 1
ATOM 712 C CA . ILE A 1 89 ? 9.111 -2.685 0.695 1.00 94.88 89 ILE A CA 1
ATOM 713 C C . ILE A 1 89 ? 8.667 -4.096 0.337 1.00 94.88 89 ILE A C 1
ATOM 715 O O . ILE A 1 89 ? 8.921 -5.030 1.092 1.0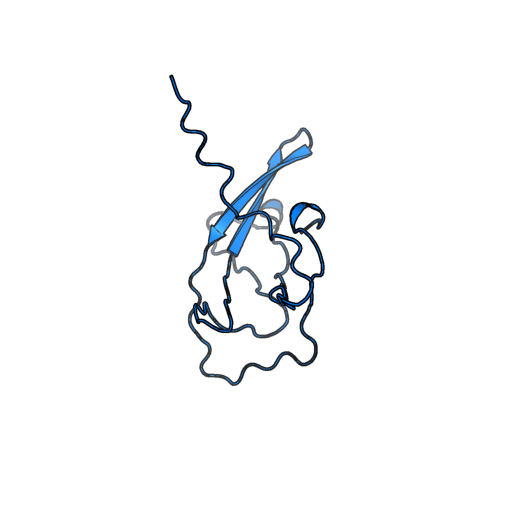0 94.88 89 ILE A O 1
ATOM 719 N N . MET A 1 90 ? 7.976 -4.225 -0.793 1.00 94.50 90 MET A N 1
ATOM 720 C CA . MET A 1 90 ? 7.502 -5.506 -1.304 1.00 94.50 90 MET A CA 1
ATOM 721 C C . MET A 1 90 ? 8.479 -6.041 -2.340 1.00 94.50 90 MET A C 1
ATOM 723 O O . MET A 1 90 ? 8.924 -5.307 -3.227 1.00 94.50 90 MET A O 1
ATOM 727 N N . GLU A 1 91 ? 8.803 -7.324 -2.242 1.00 91.88 91 GLU A N 1
ATOM 728 C CA . GLU A 1 91 ? 9.626 -7.997 -3.240 1.00 91.88 91 GLU A CA 1
ATOM 729 C C . GLU A 1 91 ? 8.887 -8.108 -4.575 1.00 91.88 91 GLU A C 1
ATOM 731 O O . GLU A 1 91 ? 7.656 -8.135 -4.642 1.00 91.88 91 GLU A O 1
ATOM 736 N N . ASN A 1 92 ? 9.647 -8.161 -5.667 1.00 86.44 92 ASN A N 1
ATOM 737 C 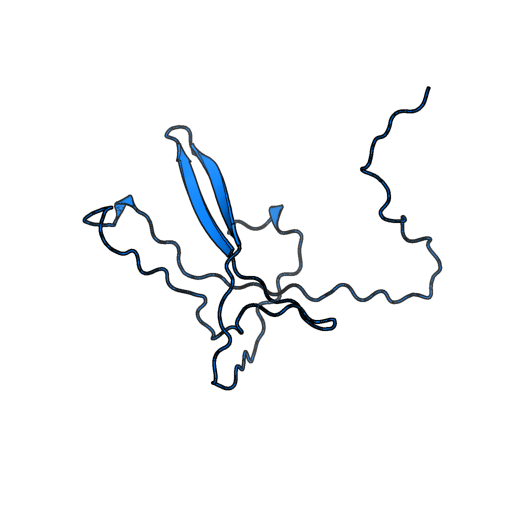CA . ASN A 1 92 ? 9.052 -8.364 -6.978 1.00 86.44 92 ASN A CA 1
ATOM 738 C C . ASN A 1 92 ? 8.632 -9.820 -7.163 1.00 86.44 92 ASN A C 1
ATOM 740 O O . ASN A 1 92 ? 9.390 -10.744 -6.877 1.00 86.44 92 ASN A O 1
ATOM 744 N N . SER A 1 93 ? 7.448 -10.012 -7.739 1.00 79.56 93 SER A N 1
ATOM 745 C CA . SER A 1 93 ? 7.017 -11.326 -8.202 1.00 79.56 93 SER A CA 1
ATOM 746 C C . SER A 1 93 ? 7.883 -11.781 -9.386 1.00 79.56 93 SER A C 1
ATOM 748 O O . SER A 1 93 ? 8.189 -10.992 -10.281 1.00 79.56 93 SER A O 1
ATOM 750 N N . HIS A 1 94 ? 8.216 -13.073 -9.441 1.00 78.38 94 HIS A N 1
ATOM 751 C CA . HIS A 1 94 ? 8.851 -13.688 -10.615 1.00 78.38 94 HIS A CA 1
ATOM 752 C C . HIS A 1 94 ? 7.864 -13.971 -11.763 1.00 78.38 94 HIS A C 1
ATOM 754 O O . HIS A 1 94 ? 8.271 -14.404 -12.841 1.00 78.38 94 HIS A O 1
ATOM 760 N N . HIS A 1 95 ? 6.568 -13.738 -11.546 1.00 82.44 95 HIS A N 1
ATOM 761 C CA . HIS A 1 95 ? 5.526 -13.912 -12.548 1.00 82.44 95 HIS A CA 1
ATOM 762 C C . HIS A 1 95 ? 5.357 -12.652 -13.396 1.00 82.44 95 HIS A C 1
ATOM 764 O O . HIS A 1 95 ? 5.580 -11.527 -12.941 1.00 82.44 95 HIS A O 1
ATOM 770 N N . ARG A 1 96 ? 4.912 -12.842 -14.643 1.00 86.50 96 ARG A N 1
ATOM 771 C CA . ARG A 1 96 ? 4.448 -11.733 -15.477 1.00 86.50 96 ARG A CA 1
ATOM 772 C C . ARG A 1 96 ? 3.234 -11.094 -14.804 1.00 86.50 96 ARG A C 1
ATOM 774 O O . ARG A 1 96 ? 2.255 -11.778 -14.524 1.00 86.50 96 ARG A O 1
ATOM 781 N N . ILE A 1 97 ? 3.312 -9.787 -14.588 1.00 89.62 97 ILE A N 1
ATOM 782 C CA . ILE A 1 97 ? 2.233 -8.991 -14.011 1.00 89.62 97 ILE A CA 1
ATOM 783 C C . ILE A 1 97 ? 1.469 -8.316 -15.144 1.00 89.62 97 ILE A C 1
ATOM 785 O O . ILE A 1 97 ? 2.068 -7.663 -15.999 1.00 89.62 97 ILE A O 1
ATOM 789 N N . GLU A 1 98 ? 0.152 -8.477 -15.145 1.00 90.00 98 GLU A N 1
ATOM 790 C CA . GLU A 1 98 ? -0.737 -7.876 -16.131 1.00 90.00 98 GLU A CA 1
ATOM 791 C C . GLU A 1 98 ? -2.022 -7.409 -15.450 1.00 90.00 98 GLU A C 1
ATOM 793 O O . GLU A 1 98 ? -2.724 -8.190 -14.811 1.00 90.00 98 GLU A O 1
ATOM 798 N N . ILE A 1 99 ? -2.309 -6.114 -15.581 1.00 90.56 99 ILE A N 1
ATOM 799 C CA . ILE A 1 99 ? -3.528 -5.483 -15.078 1.00 90.56 99 ILE A CA 1
ATOM 800 C C . ILE A 1 99 ? -4.228 -4.870 -16.292 1.00 90.56 99 ILE A C 1
ATOM 802 O O . ILE A 1 99 ? -3.892 -3.764 -16.709 1.00 90.56 99 ILE A O 1
ATOM 806 N N . GLU A 1 100 ? -5.178 -5.605 -16.880 1.00 89.25 100 GLU A N 1
ATOM 807 C CA . GLU A 1 100 ? -5.854 -5.222 -18.136 1.00 89.25 100 GLU A CA 1
ATOM 808 C C . GLU A 1 100 ? -6.503 -3.833 -18.066 1.00 89.25 100 GLU A C 1
ATOM 810 O O . GLU A 1 100 ? -6.477 -3.063 -19.025 1.00 89.25 100 GLU A O 1
ATOM 815 N N . LYS A 1 101 ? -7.075 -3.501 -16.905 1.00 88.50 101 LYS A N 1
ATOM 816 C CA . LYS A 1 101 ? -7.690 -2.205 -16.631 1.00 88.50 101 LYS A CA 1
ATOM 817 C C . LYS A 1 101 ? -7.122 -1.636 -15.339 1.00 88.50 101 LYS A C 1
ATOM 819 O O . LYS A 1 101 ? -7.572 -1.988 -14.252 1.00 88.50 101 LYS A O 1
ATOM 824 N N . LEU A 1 102 ? -6.139 -0.748 -15.470 1.00 87.81 102 LEU A N 1
ATOM 825 C CA . LEU A 1 102 ? -5.539 -0.067 -14.325 1.00 87.81 102 LEU A CA 1
ATOM 826 C C . LEU A 1 102 ? -6.588 0.786 -13.586 1.00 87.81 102 LEU A C 1
ATOM 828 O O . LEU A 1 102 ? -7.291 1.574 -14.233 1.00 87.81 102 LEU A O 1
ATOM 832 N N . PRO A 1 103 ? -6.694 0.673 -12.249 1.00 86.44 103 PRO A N 1
ATOM 833 C CA . PRO A 1 103 ? -7.598 1.493 -11.454 1.00 86.44 103 PRO A CA 1
ATOM 834 C C . PRO A 1 103 ? -7.026 2.908 -11.323 1.00 86.44 103 PRO A C 1
ATOM 836 O O . PRO A 1 103 ? -6.350 3.261 -10.357 1.00 86.44 103 PRO A O 1
ATOM 839 N N . VAL A 1 104 ? -7.276 3.727 -12.344 1.00 84.06 104 VAL A N 1
ATOM 840 C CA . VAL A 1 104 ? -6.864 5.132 -12.360 1.00 84.06 104 VAL A CA 1
ATOM 841 C C . VAL A 1 104 ? -7.685 5.909 -11.342 1.00 84.06 104 VAL A C 1
ATOM 843 O O . VAL A 1 104 ? -8.917 5.931 -11.392 1.00 84.06 104 VAL A O 1
ATOM 846 N N . LYS A 1 105 ? -6.992 6.587 -10.433 1.00 75.94 105 LYS A N 1
ATOM 847 C CA . LYS A 1 105 ? -7.592 7.478 -9.444 1.00 75.94 105 LYS A CA 1
ATOM 848 C C . LYS A 1 105 ? -7.226 8.905 -9.830 1.00 75.94 105 LYS A C 1
ATOM 850 O O . LYS A 1 105 ? -6.144 9.403 -9.536 1.00 75.94 105 LYS A O 1
ATOM 855 N N . SER A 1 106 ? -8.136 9.547 -10.558 1.00 59.34 106 SER A N 1
ATOM 856 C CA . SER A 1 106 ? -8.009 10.947 -10.964 1.00 59.34 106 SER A CA 1
ATOM 857 C C . SER A 1 106 ? -8.453 11.851 -9.813 1.00 59.34 106 SER A C 1
ATOM 859 O O . SER A 1 106 ? -9.633 12.175 -9.715 1.00 59.34 106 SER A O 1
ATOM 861 N N . GLY A 1 107 ? -7.545 12.247 -8.921 1.00 55.97 107 GLY A N 1
ATOM 862 C CA . GLY A 1 107 ? -7.886 13.210 -7.870 1.00 55.97 107 GLY A CA 1
ATOM 863 C C . GLY A 1 107 ? -6.930 13.243 -6.685 1.00 55.97 107 GLY A C 1
ATOM 864 O O . GLY A 1 107 ? -6.113 12.344 -6.490 1.00 55.97 107 GLY A O 1
ATOM 865 N N . ARG A 1 108 ? -7.035 14.323 -5.905 1.00 54.81 108 ARG A N 1
ATOM 866 C CA . ARG A 1 108 ? -6.283 14.528 -4.668 1.00 54.81 108 ARG A CA 1
ATOM 867 C C . ARG A 1 108 ? -6.760 13.516 -3.612 1.00 54.81 108 ARG A C 1
ATOM 869 O O . ARG A 1 108 ? -7.959 13.394 -3.373 1.00 54.81 108 ARG A O 1
ATOM 876 N N . LEU A 1 109 ? -5.818 12.770 -3.030 1.00 51.88 109 LEU A N 1
ATOM 877 C CA . LEU A 1 109 ? -6.082 11.619 -2.154 1.00 51.88 109 LEU A CA 1
ATOM 878 C C . LEU A 1 109 ? -6.905 11.967 -0.902 1.00 51.88 109 LEU A C 1
ATOM 880 O O . LEU A 1 109 ? -7.556 11.079 -0.358 1.00 51.88 109 LEU A O 1
ATOM 884 N N . GLU A 1 110 ? -6.929 13.231 -0.464 1.00 50.75 110 GLU A N 1
ATOM 885 C CA . GLU A 1 110 ? -7.688 13.642 0.725 1.00 50.75 110 GLU A CA 1
ATOM 886 C C . GLU A 1 110 ? -9.217 13.646 0.555 1.00 50.75 110 GLU A C 1
ATOM 888 O O . GLU A 1 110 ? -9.927 13.826 1.537 1.00 50.75 110 GLU A O 1
ATOM 893 N N . LEU A 1 111 ? -9.730 13.469 -0.668 1.00 43.22 111 LEU A N 1
ATOM 894 C CA . LEU A 1 111 ? -11.172 13.435 -0.965 1.00 43.22 111 LEU A CA 1
ATOM 895 C C . LEU A 1 111 ? -11.73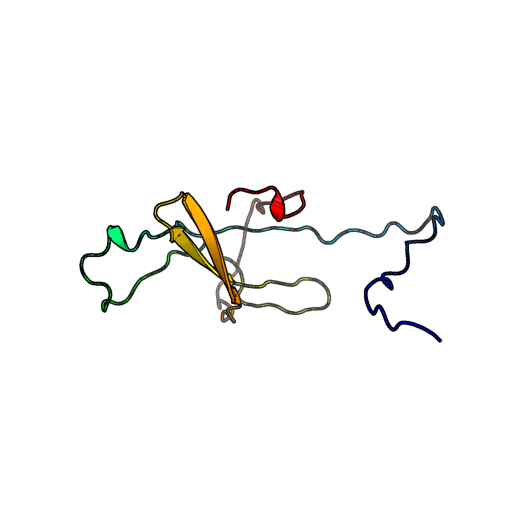7 12.016 -1.091 1.00 43.22 111 LEU A C 1
ATOM 897 O O . LEU A 1 111 ? -12.917 11.842 -1.387 1.00 43.22 111 LEU A O 1
ATOM 901 N N . SER A 1 112 ? -10.893 11.005 -0.929 1.00 50.62 112 SER A N 1
ATOM 902 C CA . SER A 1 112 ? -11.269 9.610 -1.118 1.00 50.62 112 SER A CA 1
ATOM 903 C C . SER A 1 112 ? -11.321 8.898 0.228 1.00 50.62 112 SER A C 1
ATOM 905 O O . SER A 1 112 ? -10.295 8.768 0.895 1.00 50.62 112 SER A O 1
ATOM 907 N N . ASP A 1 113 ? -12.520 8.440 0.594 1.00 49.66 113 ASP A N 1
ATOM 908 C CA . ASP A 1 113 ? -12.817 7.606 1.765 1.00 49.66 113 ASP A CA 1
ATOM 909 C C . ASP A 1 113 ? -12.220 6.193 1.602 1.00 49.66 113 ASP A C 1
ATOM 911 O O . ASP A 1 113 ? -12.948 5.210 1.461 1.00 49.66 113 ASP A O 1
ATOM 915 N N . TYR A 1 114 ? -10.888 6.101 1.542 1.00 51.69 114 TYR A N 1
ATOM 916 C CA . TYR A 1 114 ? -10.165 4.833 1.683 1.00 51.69 114 TYR A CA 1
ATOM 917 C C . TYR A 1 114 ? -10.190 4.354 3.127 1.00 51.69 114 TYR A C 1
ATOM 919 O O . TYR A 1 114 ? -9.906 5.194 4.015 1.00 51.69 114 TYR A O 1
#

pLDDT: mean 78.35, std 18.32, range [36.31, 95.31]